Protein AF-A0A1Y4HUZ6-F1 (afdb_monomer_lite)

Foldseek 3Di:
DDDDDDDDPDPPPPDDDDDPPVVVLVVVLVVLVVVLVVLVVVLVVLVVCVVVVVDDPVVSVVVNVVSVVVNVVSVVVNVVSVVVVVD

Radius of gyration: 27.0 Å; chains: 1; bounding box: 32×20×98 Å

Structure (mmCIF, N/CA/C/O backbone):
data_AF-A0A1Y4HUZ6-F1
#
_entry.id   AF-A0A1Y4HUZ6-F1
#
loop_
_atom_site.group_PDB
_atom_site.id
_atom_site.type_symbol
_atom_site.label_atom_id
_atom_site.label_alt_id
_atom_site.label_comp_id
_atom_site.label_asym_id
_atom_site.label_entity_id
_atom_site.label_seq_id
_atom_site.pdbx_PDB_ins_code
_atom_site.Cartn_x
_atom_site.Cartn_y
_atom_site.Cartn_z
_atom_site.occupancy
_atom_site.B_iso_or_equiv
_atom_site.auth_seq_id
_atom_site.auth_comp_id
_atom_site.auth_asym_id
_atom_site.auth_atom_id
_atom_site.pdbx_PDB_model_num
ATOM 1 N N . MET A 1 1 ? 1.601 9.876 -82.294 1.00 38.94 1 MET A N 1
ATOM 2 C CA . MET A 1 1 ? 2.845 9.095 -82.147 1.00 38.94 1 MET A CA 1
ATOM 3 C C . MET A 1 1 ? 3.511 9.436 -80.820 1.00 38.94 1 MET A C 1
ATOM 5 O O . MET A 1 1 ? 3.830 10.589 -80.590 1.00 38.94 1 MET A O 1
ATOM 9 N N . HIS A 1 2 ? 3.619 8.422 -79.961 1.00 38.34 2 HIS A N 1
ATOM 10 C CA . HIS A 1 2 ? 4.656 8.170 -78.954 1.00 38.34 2 HIS A CA 1
ATOM 11 C C . HIS A 1 2 ? 5.169 9.308 -78.048 1.00 38.34 2 HIS A C 1
ATOM 13 O O . HIS A 1 2 ? 6.113 10.031 -78.338 1.00 38.34 2 HIS A O 1
ATOM 19 N N . THR A 1 3 ? 4.569 9.313 -76.859 1.00 55.16 3 THR A N 1
ATOM 20 C CA . THR A 1 3 ? 5.147 9.531 -75.525 1.00 55.16 3 THR A CA 1
ATOM 21 C C . THR A 1 3 ? 6.677 9.579 -75.406 1.00 55.16 3 THR A C 1
ATOM 23 O O . THR A 1 3 ? 7.355 8.595 -75.705 1.00 55.16 3 THR A O 1
ATOM 26 N N . ARG A 1 4 ? 7.190 10.587 -74.687 1.00 43.47 4 ARG A N 1
ATOM 27 C CA . ARG A 1 4 ? 8.252 10.339 -73.700 1.00 43.47 4 ARG A CA 1
ATOM 28 C C . ARG A 1 4 ? 8.091 11.219 -72.461 1.00 43.47 4 ARG A C 1
ATOM 30 O O . ARG A 1 4 ? 8.514 12.366 -72.400 1.00 43.47 4 ARG A O 1
ATOM 37 N N . ARG A 1 5 ? 7.442 10.613 -71.467 1.00 49.28 5 ARG A N 1
ATOM 38 C CA . ARG A 1 5 ? 7.431 10.989 -70.051 1.00 49.28 5 ARG A CA 1
ATOM 39 C C . ARG A 1 5 ? 8.887 11.052 -69.572 1.00 49.28 5 ARG A C 1
ATOM 41 O O . ARG A 1 5 ? 9.542 10.013 -69.509 1.00 49.28 5 ARG A O 1
ATOM 48 N N . LEU A 1 6 ? 9.401 12.237 -69.247 1.00 49.97 6 LEU A N 1
ATOM 49 C CA . LEU A 1 6 ? 10.659 12.344 -68.509 1.00 49.97 6 LEU A CA 1
ATOM 50 C C . LEU A 1 6 ? 10.384 11.962 -67.053 1.00 49.97 6 LEU A C 1
ATOM 52 O O . LEU A 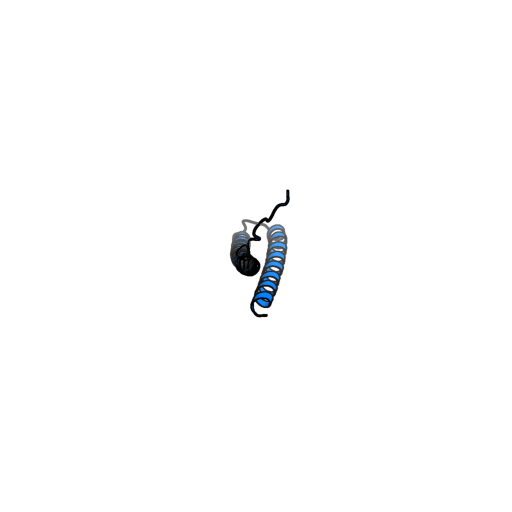1 6 ? 9.675 12.645 -66.317 1.00 49.97 6 LEU A O 1
ATOM 56 N N . HIS A 1 7 ? 10.896 10.789 -66.701 1.00 49.72 7 HIS A N 1
ATOM 57 C CA . HIS A 1 7 ? 10.926 10.221 -65.365 1.00 49.72 7 HIS A CA 1
ATOM 58 C C . HIS A 1 7 ? 11.474 11.234 -64.347 1.00 49.72 7 HIS A C 1
ATOM 60 O O . HIS A 1 7 ? 12.601 11.704 -64.468 1.00 49.72 7 HIS A O 1
ATOM 66 N N . HIS A 1 8 ? 10.691 11.529 -63.310 1.00 55.69 8 HIS A N 1
ATOM 67 C CA . HIS A 1 8 ? 11.197 12.139 -62.082 1.00 55.69 8 HIS A CA 1
ATOM 68 C C . HIS A 1 8 ? 12.080 11.142 -61.318 1.00 55.69 8 HIS A C 1
ATOM 70 O O . HIS A 1 8 ? 11.662 9.992 -61.151 1.00 55.69 8 HIS A O 1
ATOM 76 N N . PRO A 1 9 ? 13.167 11.577 -60.666 1.00 45.06 9 PRO A N 1
ATOM 77 C CA . PRO A 1 9 ? 13.487 11.083 -59.344 1.00 45.06 9 PRO A CA 1
ATOM 78 C C . PRO A 1 9 ? 12.710 11.937 -58.337 1.00 45.06 9 PRO A C 1
ATOM 80 O O . PRO A 1 9 ? 13.019 13.103 -58.098 1.00 45.06 9 PRO A O 1
ATOM 83 N N . ARG A 1 10 ? 11.651 11.361 -57.758 1.00 47.47 10 ARG A N 1
ATOM 84 C CA . ARG A 1 10 ? 11.051 11.903 -56.532 1.00 47.47 10 ARG A CA 1
ATOM 85 C C . ARG A 1 10 ? 12.155 11.982 -55.468 1.00 47.47 10 ARG A C 1
ATOM 87 O O . ARG A 1 10 ? 12.908 11.012 -55.355 1.00 47.47 10 ARG A O 1
ATOM 94 N N . PRO A 1 11 ? 12.237 13.047 -54.652 1.00 45.03 11 PRO A N 1
ATOM 95 C CA . PRO A 1 11 ? 13.062 12.990 -53.458 1.00 45.03 11 PRO A CA 1
ATOM 96 C C . PRO A 1 11 ? 12.553 11.822 -52.611 1.00 45.03 11 PRO A C 1
ATOM 98 O O . PRO A 1 11 ? 11.375 11.759 -52.242 1.00 45.03 11 PRO A O 1
ATOM 101 N N . GLN A 1 12 ? 13.437 10.856 -52.373 1.00 47.53 12 GLN A N 1
ATOM 102 C CA . GLN A 1 12 ? 13.231 9.796 -51.400 1.00 47.53 12 GLN A CA 1
ATOM 103 C C . GLN A 1 12 ? 12.843 10.486 -50.089 1.00 47.53 12 GLN A C 1
ATOM 105 O O . GLN A 1 12 ? 13.622 11.259 -49.536 1.00 47.53 12 GLN A O 1
ATOM 110 N N . ARG A 1 13 ? 11.618 10.251 -49.604 1.00 47.56 13 ARG A N 1
ATOM 111 C CA . ARG A 1 13 ? 11.202 10.624 -48.247 1.00 47.56 13 ARG A CA 1
ATOM 112 C C . ARG A 1 13 ? 11.988 9.756 -47.264 1.00 47.56 13 ARG A C 1
ATOM 114 O O . ARG A 1 13 ? 11.466 8.795 -46.706 1.00 47.56 13 ARG A O 1
ATOM 121 N N . THR A 1 14 ? 13.266 10.056 -47.085 1.00 52.56 14 THR A N 1
ATOM 122 C CA . THR A 1 14 ? 14.084 9.467 -46.036 1.00 52.56 14 THR A CA 1
ATOM 123 C C . THR A 1 14 ? 13.754 10.171 -44.729 1.00 52.56 14 THR A C 1
ATOM 125 O O . THR A 1 14 ? 13.989 11.367 -44.587 1.00 52.56 14 THR A O 1
ATOM 128 N N . GLY A 1 15 ? 13.242 9.410 -43.763 1.00 53.78 15 GLY A N 1
ATOM 129 C CA . GLY A 1 15 ? 13.501 9.718 -42.359 1.00 53.78 15 GLY A CA 1
ATOM 130 C C . GLY A 1 15 ? 12.354 10.290 -41.531 1.00 53.78 15 GLY A C 1
ATOM 131 O O . GLY A 1 15 ? 12.577 11.225 -40.781 1.00 53.78 15 GLY A O 1
ATOM 132 N N . THR A 1 16 ? 11.160 9.694 -41.539 1.00 52.03 16 THR A N 1
ATOM 133 C CA . THR A 1 16 ? 10.222 9.865 -40.406 1.00 52.03 16 THR A CA 1
ATOM 134 C C . THR A 1 16 ? 9.554 8.550 -40.018 1.00 52.03 16 THR A C 1
ATOM 136 O O . THR A 1 16 ? 8.336 8.401 -40.019 1.00 52.03 16 THR A O 1
ATOM 139 N N . ARG A 1 17 ? 10.358 7.549 -39.644 1.00 56.22 17 ARG A N 1
ATOM 140 C CA . ARG A 1 17 ? 9.840 6.379 -38.911 1.00 56.22 17 ARG A CA 1
ATOM 141 C C . ARG A 1 17 ? 10.843 5.830 -37.891 1.00 56.22 17 ARG A C 1
ATOM 143 O O . ARG A 1 17 ? 11.143 4.649 -37.847 1.00 56.22 17 ARG A O 1
ATOM 150 N N . ARG A 1 18 ? 11.380 6.717 -37.059 1.00 50.31 18 ARG A N 1
ATOM 151 C CA . ARG A 1 18 ? 12.177 6.429 -35.851 1.00 50.31 18 ARG A CA 1
ATOM 152 C C . ARG A 1 18 ? 11.908 7.632 -34.940 1.00 50.31 18 ARG A C 1
ATOM 154 O O . ARG A 1 18 ? 12.087 8.743 -35.398 1.00 50.31 18 ARG A O 1
ATOM 161 N N . LEU A 1 19 ? 11.387 7.578 -33.720 1.00 46.41 19 LEU A N 1
ATOM 162 C CA . LEU A 1 19 ? 11.265 6.554 -32.694 1.00 46.41 19 LEU A CA 1
ATOM 163 C C . LEU A 1 19 ? 9.972 6.876 -31.917 1.00 46.41 19 LEU A C 1
ATOM 165 O O . LEU A 1 19 ? 9.945 7.832 -31.149 1.00 46.41 19 LEU A O 1
ATOM 169 N N . ARG A 1 20 ? 8.880 6.121 -32.096 1.00 46.22 20 ARG A N 1
ATOM 170 C CA . ARG A 1 20 ? 7.684 6.275 -31.232 1.00 46.22 20 ARG A CA 1
ATOM 171 C C . ARG A 1 20 ? 7.684 5.335 -30.023 1.00 46.22 20 ARG A C 1
ATOM 173 O O . ARG A 1 20 ? 6.808 5.440 -29.178 1.00 46.22 20 ARG A O 1
ATOM 180 N N . LEU A 1 21 ? 8.670 4.444 -29.922 1.00 50.47 21 LEU A N 1
ATOM 181 C CA . LEU A 1 21 ? 8.733 3.417 -28.878 1.00 50.47 21 LEU A CA 1
ATOM 182 C C . LEU A 1 21 ? 9.378 3.909 -27.570 1.00 50.47 21 LEU A C 1
ATOM 184 O O . LEU A 1 21 ? 9.010 3.421 -26.509 1.00 50.47 21 LEU A O 1
ATOM 188 N N . GLY A 1 22 ? 10.256 4.921 -27.611 1.00 50.25 22 GLY A N 1
ATOM 189 C CA . GLY A 1 22 ? 10.935 5.430 -26.408 1.00 50.25 22 GLY A CA 1
ATOM 190 C C . GLY A 1 22 ? 10.064 6.313 -25.501 1.00 50.25 22 GLY A C 1
ATOM 191 O O . GLY A 1 22 ? 10.183 6.258 -24.283 1.00 50.25 22 GLY A O 1
ATOM 192 N N . ARG A 1 23 ? 9.138 7.098 -26.074 1.00 49.81 23 ARG A N 1
ATOM 193 C CA . ARG A 1 23 ? 8.345 8.096 -25.323 1.00 49.81 23 ARG A CA 1
ATOM 194 C C . ARG A 1 23 ? 7.221 7.479 -24.475 1.00 49.81 23 ARG A C 1
ATOM 196 O O . ARG A 1 23 ? 6.813 8.065 -23.481 1.00 49.81 23 ARG A O 1
ATOM 203 N N . HIS A 1 24 ? 6.722 6.304 -24.865 1.00 58.38 24 HIS A N 1
ATOM 204 C CA . HIS A 1 24 ? 5.637 5.618 -24.155 1.00 58.38 24 HIS A CA 1
ATOM 205 C C . HIS A 1 24 ? 6.115 4.888 -22.892 1.00 58.38 24 HIS A C 1
ATOM 207 O O . HIS A 1 24 ? 5.401 4.896 -21.890 1.00 58.38 24 HIS A O 1
ATOM 213 N N . GLN A 1 25 ? 7.317 4.299 -22.918 1.00 61.22 25 GLN A N 1
ATOM 214 C CA . GLN A 1 25 ? 7.834 3.494 -21.802 1.00 61.22 25 GLN A CA 1
ATOM 215 C C . GLN A 1 25 ? 8.147 4.356 -20.568 1.00 61.22 25 GLN A C 1
ATOM 217 O O . GLN A 1 25 ? 7.790 3.987 -19.450 1.00 61.22 25 GLN A O 1
ATOM 222 N N . SER A 1 26 ? 8.742 5.541 -20.767 1.00 63.97 26 SER A N 1
ATOM 223 C CA . SER A 1 26 ? 9.024 6.494 -19.681 1.00 63.97 26 SER A CA 1
ATOM 224 C C . SER A 1 26 ? 7.754 7.109 -19.088 1.00 63.97 26 SER A C 1
ATOM 226 O O . SER A 1 26 ? 7.651 7.310 -17.881 1.00 63.97 26 SER A O 1
ATOM 228 N N . HIS A 1 27 ? 6.745 7.366 -19.919 1.00 71.81 27 HIS A N 1
ATOM 229 C CA . HIS A 1 27 ? 5.460 7.868 -19.445 1.00 71.81 27 HIS A CA 1
ATOM 230 C C . HIS A 1 27 ? 4.720 6.828 -18.586 1.00 71.81 27 HIS A C 1
ATOM 232 O O . HIS A 1 27 ? 4.132 7.168 -17.560 1.00 71.81 27 HIS A O 1
ATOM 238 N N . GLN A 1 28 ? 4.767 5.548 -18.969 1.00 77.31 28 GLN A N 1
ATOM 239 C CA . GLN A 1 28 ? 4.125 4.480 -18.205 1.00 77.31 28 GLN A CA 1
ATOM 240 C C . GLN A 1 28 ? 4.797 4.263 -16.840 1.00 77.31 28 GLN A C 1
ATOM 242 O O . GLN A 1 28 ? 4.092 4.111 -15.844 1.00 77.31 28 GLN A O 1
ATOM 247 N N . SER A 1 29 ? 6.132 4.326 -16.757 1.00 84.25 29 SER A N 1
ATOM 248 C CA . SER A 1 29 ? 6.847 4.208 -15.478 1.00 84.25 29 SER A CA 1
ATOM 249 C C . SER A 1 29 ? 6.567 5.381 -14.533 1.00 84.25 29 SER A C 1
ATOM 251 O O . SER A 1 29 ? 6.362 5.149 -13.343 1.00 84.25 29 SER A O 1
ATOM 253 N N . GLN A 1 30 ? 6.462 6.613 -15.043 1.00 89.69 30 GLN A N 1
ATOM 254 C CA . GLN A 1 30 ? 6.096 7.777 -14.226 1.00 89.69 30 GLN A CA 1
ATOM 255 C C . GLN A 1 30 ? 4.697 7.629 -13.611 1.00 89.69 30 GLN A C 1
ATOM 257 O O . GLN A 1 30 ? 4.516 7.885 -12.422 1.00 89.69 30 GLN A O 1
ATOM 262 N N . ARG A 1 31 ? 3.716 7.159 -14.394 1.00 92.00 31 ARG A N 1
ATOM 263 C CA . ARG A 1 31 ? 2.356 6.885 -13.897 1.00 92.00 31 ARG A CA 1
ATOM 264 C C . ARG A 1 31 ? 2.349 5.822 -12.799 1.00 92.00 31 ARG A C 1
ATOM 266 O O . ARG A 1 31 ? 1.630 5.974 -11.819 1.00 92.00 31 ARG A O 1
ATOM 273 N N . LEU A 1 32 ? 3.169 4.779 -12.937 1.00 94.62 32 LEU A N 1
ATOM 274 C CA . LEU A 1 32 ? 3.309 3.744 -11.909 1.00 94.62 32 LEU A CA 1
ATOM 275 C C . LEU A 1 32 ? 3.976 4.277 -10.632 1.00 94.62 32 LEU A C 1
ATOM 277 O O . LEU A 1 32 ? 3.578 3.889 -9.540 1.00 94.62 32 LEU A O 1
ATOM 281 N N . ILE A 1 33 ? 4.951 5.185 -10.749 1.00 94.94 33 ILE A N 1
ATOM 282 C CA . ILE A 1 33 ? 5.571 5.845 -9.587 1.00 94.94 33 ILE A CA 1
ATOM 283 C C . ILE A 1 33 ? 4.545 6.698 -8.833 1.00 94.94 33 ILE A C 1
ATOM 285 O O . ILE A 1 33 ? 4.528 6.667 -7.607 1.00 94.94 33 ILE A O 1
ATOM 289 N N . ILE A 1 34 ? 3.684 7.432 -9.546 1.00 95.88 34 ILE A N 1
ATOM 290 C CA . ILE A 1 34 ? 2.585 8.180 -8.918 1.00 95.88 34 ILE A CA 1
ATOM 291 C C . ILE A 1 34 ? 1.648 7.199 -8.206 1.00 95.88 34 ILE A C 1
ATOM 293 O O . ILE A 1 34 ? 1.451 7.328 -7.007 1.00 95.88 34 ILE A O 1
ATOM 297 N N . ALA A 1 35 ? 1.182 6.149 -8.891 1.00 96.50 35 ALA A N 1
ATOM 298 C CA . ALA A 1 35 ? 0.308 5.139 -8.289 1.00 96.50 35 ALA A CA 1
ATOM 299 C C . ALA A 1 35 ? 0.909 4.493 -7.024 1.00 96.50 35 ALA A C 1
ATOM 301 O O . ALA A 1 35 ? 0.192 4.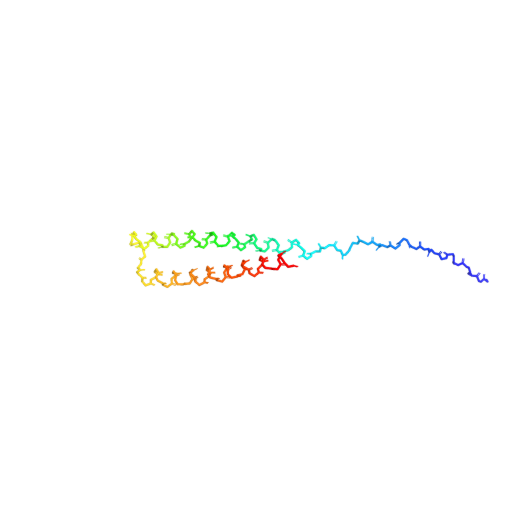250 -6.056 1.00 96.50 35 ALA A O 1
ATOM 302 N N . GLN A 1 36 ? 2.225 4.251 -6.999 1.00 97.44 36 GLN A N 1
ATOM 303 C CA . GLN A 1 36 ? 2.926 3.755 -5.812 1.00 97.44 36 GLN A CA 1
ATOM 304 C C . GLN A 1 36 ? 2.840 4.740 -4.635 1.00 97.44 36 GLN A C 1
ATOM 306 O O . GLN A 1 36 ? 2.617 4.307 -3.506 1.00 97.44 36 GLN A O 1
ATOM 311 N N . LYS A 1 37 ? 3.012 6.045 -4.887 1.00 97.19 37 LYS A N 1
ATOM 312 C CA . LYS A 1 37 ? 2.900 7.088 -3.855 1.00 97.19 37 LYS A CA 1
ATOM 313 C C . LYS A 1 37 ? 1.479 7.174 -3.300 1.00 97.19 37 LYS A C 1
ATOM 315 O O . LYS A 1 37 ? 1.314 7.041 -2.095 1.00 97.19 37 LYS A O 1
ATOM 320 N N . GLU A 1 38 ? 0.478 7.262 -4.174 1.00 97.81 38 GLU A N 1
ATOM 321 C CA . GLU A 1 38 ? -0.942 7.310 -3.783 1.00 97.81 38 GLU A CA 1
ATOM 322 C C . GLU A 1 38 ? -1.357 6.065 -2.973 1.00 97.81 38 GLU A C 1
ATOM 324 O O . GLU A 1 38 ? -2.081 6.153 -1.981 1.00 97.81 38 GLU A O 1
ATOM 329 N N . THR A 1 39 ? -0.848 4.882 -3.347 1.00 97.81 39 THR A N 1
ATOM 330 C CA . THR A 1 39 ? -1.107 3.636 -2.601 1.00 97.81 39 THR A CA 1
ATOM 331 C C . THR A 1 39 ? -0.477 3.678 -1.205 1.00 97.81 39 THR A C 1
ATOM 333 O O . THR A 1 39 ? -1.104 3.255 -0.236 1.00 97.81 39 THR A O 1
ATOM 336 N N . ASN A 1 40 ? 0.744 4.210 -1.070 1.00 97.75 40 ASN A N 1
ATOM 337 C CA . ASN A 1 40 ? 1.389 4.370 0.237 1.00 97.75 40 ASN A CA 1
ATOM 338 C C . ASN A 1 40 ? 0.641 5.368 1.133 1.00 97.75 40 ASN A C 1
ATOM 340 O O . ASN A 1 40 ? 0.490 5.112 2.327 1.00 97.75 40 ASN A O 1
ATOM 344 N N . GLU A 1 41 ? 0.150 6.474 0.571 1.00 97.94 41 GLU A N 1
ATOM 345 C CA . GLU A 1 41 ? -0.687 7.430 1.304 1.00 97.94 41 GLU A CA 1
ATOM 346 C C . GLU A 1 41 ? -2.005 6.783 1.743 1.00 97.94 41 GLU A C 1
ATOM 348 O O . GLU A 1 41 ? -2.399 6.910 2.900 1.00 97.94 41 GLU A O 1
ATOM 353 N N . THR A 1 42 ? -2.636 5.993 0.872 1.00 97.75 42 THR A N 1
ATOM 354 C CA . THR A 1 42 ? -3.852 5.234 1.208 1.00 97.75 42 THR A CA 1
ATOM 355 C C . THR A 1 42 ? -3.616 4.269 2.372 1.00 97.75 42 THR A C 1
ATOM 357 O O . THR A 1 42 ? -4.414 4.231 3.305 1.00 97.75 42 THR A O 1
ATOM 360 N N . LEU A 1 43 ? -2.500 3.531 2.371 1.00 98.06 43 LEU A N 1
ATOM 361 C CA . LEU A 1 43 ? -2.119 2.644 3.479 1.00 98.06 43 LEU A CA 1
ATOM 362 C C . LEU A 1 43 ? -1.917 3.413 4.792 1.00 98.06 43 LEU A C 1
ATOM 364 O O . LEU A 1 43 ? -2.321 2.941 5.857 1.00 98.06 43 LEU A O 1
ATOM 368 N N . TYR A 1 44 ? -1.313 4.602 4.728 1.00 97.94 44 TYR A N 1
ATOM 369 C CA . TYR A 1 44 ? -1.163 5.468 5.895 1.00 97.94 44 TYR A CA 1
ATOM 370 C C . TYR A 1 44 ? -2.523 5.913 6.446 1.00 97.94 44 TYR A C 1
ATOM 372 O O . TYR A 1 44 ? -2.773 5.756 7.643 1.00 97.94 44 TYR A O 1
ATOM 380 N N . TRP A 1 45 ? -3.419 6.403 5.585 1.00 98.19 45 TRP A N 1
ATOM 381 C CA . TRP A 1 45 ? -4.760 6.822 5.999 1.00 98.19 45 TRP A CA 1
ATOM 382 C C . TRP A 1 45 ? -5.571 5.665 6.569 1.00 98.19 45 TRP A C 1
ATOM 384 O O . TRP A 1 45 ? -6.209 5.819 7.607 1.00 98.19 45 TRP A O 1
ATOM 394 N N . LEU A 1 46 ? -5.488 4.488 5.953 1.00 97.81 46 LEU A N 1
ATOM 395 C CA . LEU A 1 46 ? -6.161 3.285 6.427 1.00 97.81 46 LEU A CA 1
ATOM 396 C C . LEU A 1 46 ? -5.677 2.883 7.829 1.00 97.81 46 LEU A C 1
ATOM 398 O O . LEU A 1 46 ? -6.485 2.579 8.707 1.00 97.81 46 LEU A O 1
ATOM 402 N N . LYS A 1 47 ? -4.363 2.954 8.071 1.00 97.81 47 LYS A N 1
ATOM 403 C CA . LYS A 1 47 ? -3.780 2.727 9.398 1.00 97.81 47 LYS A CA 1
ATOM 404 C C . LYS A 1 47 ? -4.244 3.768 10.413 1.00 97.81 47 LYS A C 1
ATOM 406 O O . LYS A 1 47 ? -4.509 3.405 11.557 1.00 97.81 47 LYS A O 1
ATOM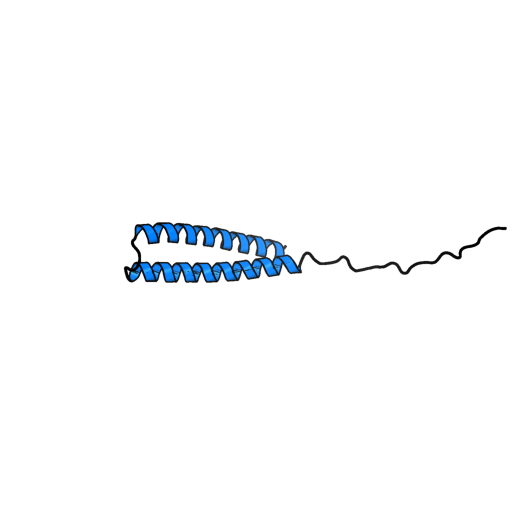 411 N N . LEU A 1 48 ? -4.335 5.039 10.019 1.00 98.31 48 LEU A N 1
ATOM 412 C CA . LEU A 1 48 ? -4.810 6.102 10.900 1.00 98.31 48 LEU A CA 1
ATOM 413 C C . LEU A 1 48 ? -6.278 5.889 11.280 1.00 98.31 48 LEU A C 1
ATOM 415 O O . LEU A 1 48 ? -6.585 5.937 12.463 1.00 98.31 48 LEU A O 1
ATOM 419 N N . LEU A 1 49 ? -7.144 5.587 10.308 1.00 98.19 49 LEU A N 1
ATOM 420 C CA . LEU A 1 49 ? -8.567 5.302 10.530 1.00 98.19 49 LEU A CA 1
ATOM 421 C C . LEU A 1 49 ? -8.778 4.125 11.484 1.00 98.19 49 LEU A C 1
ATOM 423 O O . LEU A 1 49 ? -9.656 4.173 12.344 1.00 98.19 49 LEU A O 1
ATOM 427 N N . TYR A 1 50 ? -7.965 3.077 11.351 1.00 98.12 50 TYR A N 1
ATOM 428 C CA . TYR A 1 50 ? -7.989 1.958 12.285 1.00 98.12 50 TYR A CA 1
ATOM 429 C C . TYR A 1 50 ? -7.499 2.370 13.680 1.00 98.12 50 TYR A C 1
ATOM 431 O O . TYR A 1 50 ? -8.140 2.051 14.676 1.00 98.12 50 TYR A O 1
ATOM 439 N N . ALA A 1 51 ? -6.402 3.129 13.765 1.00 97.94 51 ALA A N 1
ATOM 440 C CA . ALA A 1 51 ? -5.837 3.589 15.035 1.00 97.94 51 ALA A CA 1
ATOM 441 C C . ALA A 1 51 ? -6.741 4.574 15.798 1.00 97.94 51 ALA A C 1
ATOM 443 O O . ALA A 1 51 ? -6.622 4.690 17.016 1.00 97.94 51 ALA A O 1
ATOM 444 N N . THR A 1 52 ? -7.622 5.291 15.098 1.00 98.19 52 THR A N 1
ATOM 445 C CA . THR A 1 52 ? -8.619 6.195 15.687 1.00 98.19 52 THR A CA 1
ATOM 446 C C . THR A 1 52 ? -9.995 5.542 15.850 1.00 98.19 52 THR A C 1
ATOM 448 O O . THR A 1 52 ? -10.962 6.239 16.152 1.00 98.19 52 THR A O 1
ATOM 451 N N . ASN A 1 53 ? -10.088 4.217 15.681 1.00 97.19 53 ASN A N 1
ATOM 452 C CA . ASN A 1 53 ? -11.303 3.410 15.825 1.00 97.19 53 ASN A CA 1
ATOM 453 C C . ASN A 1 53 ? -12.471 3.850 14.915 1.00 97.19 53 ASN A C 1
ATOM 455 O O . ASN A 1 53 ? -13.634 3.634 15.252 1.00 97.19 53 ASN A O 1
ATOM 459 N N . PHE A 1 54 ? -12.185 4.450 13.753 1.00 97.94 54 PHE A N 1
ATOM 460 C CA . PHE A 1 54 ? -13.211 4.784 12.752 1.00 97.94 54 PHE A CA 1
ATOM 461 C C . PHE A 1 54 ? -13.623 3.581 11.897 1.00 97.94 54 PHE A C 1
ATOM 463 O O . PHE A 1 54 ? -14.703 3.594 11.309 1.00 97.94 54 PHE A O 1
ATOM 470 N N . ILE A 1 55 ? -12.766 2.562 11.800 1.00 97.81 55 IL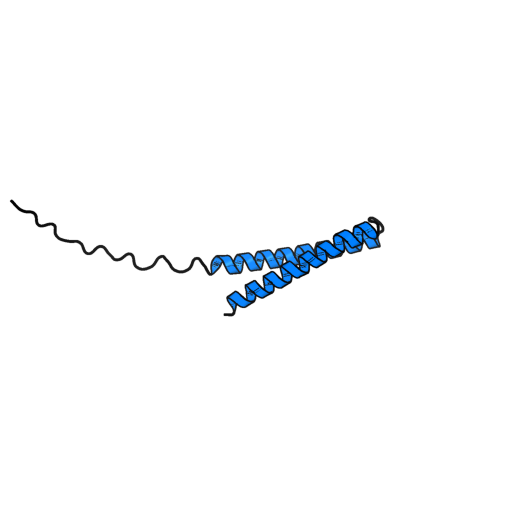E A N 1
ATOM 471 C CA . ILE A 1 55 ? -13.041 1.309 11.092 1.00 97.81 55 ILE A CA 1
ATOM 472 C C . ILE A 1 55 ? -12.703 0.113 11.977 1.00 97.81 55 ILE A C 1
ATOM 474 O O . ILE A 1 55 ? -11.754 0.151 12.762 1.00 97.81 55 ILE A O 1
ATOM 478 N N . GLU A 1 56 ? -13.473 -0.959 11.826 1.00 97.38 56 GLU A N 1
ATOM 479 C CA . GLU A 1 56 ? -13.234 -2.216 12.528 1.00 97.38 56 GLU A CA 1
ATOM 480 C C . GLU A 1 56 ? -12.034 -2.969 11.950 1.00 97.38 56 GLU A C 1
ATOM 482 O O . GLU A 1 56 ? -11.630 -2.774 10.798 1.00 97.38 56 GLU A O 1
ATOM 487 N N . LYS A 1 57 ? -11.469 -3.865 12.762 1.00 97.06 57 LYS A N 1
ATOM 488 C CA . LYS A 1 57 ? -10.276 -4.636 12.412 1.00 97.06 57 LYS A CA 1
ATOM 489 C C . LYS A 1 57 ? -10.458 -5.455 11.133 1.00 97.06 57 LYS A C 1
ATOM 491 O O . LYS A 1 57 ? -9.562 -5.442 10.297 1.00 97.06 57 LYS A O 1
ATOM 496 N N . ASP A 1 58 ? -11.601 -6.109 10.957 1.00 97.75 58 ASP A N 1
ATOM 497 C CA . ASP A 1 58 ? -11.847 -6.974 9.797 1.00 97.75 58 ASP A CA 1
ATOM 498 C C . ASP A 1 58 ? -11.901 -6.162 8.494 1.00 97.75 58 ASP A C 1
ATOM 500 O O . ASP A 1 58 ? -11.300 -6.539 7.485 1.00 97.75 58 ASP A O 1
ATOM 504 N N . ALA A 1 59 ? -12.542 -4.988 8.532 1.00 96.75 59 ALA A N 1
ATOM 505 C CA . ALA A 1 59 ? -12.569 -4.054 7.409 1.00 96.75 59 ALA A CA 1
ATOM 506 C C . ALA A 1 59 ? -11.169 -3.496 7.104 1.00 96.75 59 ALA A C 1
ATOM 508 O O . ALA A 1 59 ? -10.761 -3.442 5.941 1.00 96.75 59 ALA A O 1
ATOM 509 N N . TYR A 1 60 ? -10.410 -3.124 8.142 1.00 98.12 60 TYR A N 1
ATOM 510 C CA . TYR A 1 60 ? -9.017 -2.704 7.998 1.00 98.12 60 TYR A CA 1
ATOM 511 C C . TYR A 1 60 ? -8.165 -3.802 7.354 1.00 98.12 60 TYR A C 1
ATOM 513 O O . TYR A 1 60 ? -7.471 -3.531 6.377 1.00 98.12 60 TYR A O 1
ATOM 521 N N . GLU A 1 61 ? -8.218 -5.034 7.864 1.00 97.94 61 GLU A N 1
ATOM 522 C CA . GLU A 1 61 ? -7.403 -6.144 7.368 1.00 97.94 61 GLU A CA 1
ATOM 523 C C . GLU A 1 61 ? -7.737 -6.490 5.918 1.00 97.94 61 GLU A C 1
ATOM 525 O O . GLU A 1 61 ? -6.809 -6.606 5.114 1.00 97.94 61 GLU A O 1
ATOM 530 N N . SER A 1 62 ? -9.023 -6.565 5.561 1.00 97.69 62 SER A N 1
ATOM 531 C CA . SER A 1 62 ? -9.456 -6.833 4.185 1.00 97.69 62 SER A CA 1
ATOM 532 C C . SER A 1 62 ? -8.897 -5.794 3.208 1.00 97.69 62 SER A C 1
ATOM 534 O O . SER A 1 62 ? -8.235 -6.148 2.233 1.00 97.69 62 SER A O 1
ATOM 536 N N . VAL A 1 63 ? -9.099 -4.501 3.482 1.00 97.38 63 VAL A N 1
ATOM 537 C CA . VAL A 1 63 ? -8.655 -3.427 2.575 1.00 97.38 63 VAL A CA 1
ATOM 538 C C . VAL A 1 63 ? -7.128 -3.299 2.569 1.00 97.38 63 VAL A C 1
ATOM 540 O O . VAL A 1 63 ? -6.517 -3.059 1.526 1.00 97.38 63 VAL A O 1
ATOM 543 N N . ASN A 1 64 ? -6.481 -3.485 3.721 1.00 97.81 64 ASN A N 1
ATOM 544 C CA . ASN A 1 64 ? -5.029 -3.398 3.841 1.00 97.81 64 ASN A CA 1
ATOM 545 C C . ASN A 1 64 ? -4.335 -4.527 3.067 1.00 97.81 64 ASN A C 1
ATOM 547 O O . ASN A 1 64 ? -3.312 -4.288 2.423 1.00 97.81 64 ASN A O 1
ATOM 551 N N . GLN A 1 65 ? -4.887 -5.745 3.087 1.00 98.06 65 GLN A N 1
ATOM 552 C CA . GLN A 1 65 ? -4.368 -6.864 2.296 1.00 98.06 65 GLN A CA 1
ATOM 553 C C . GLN A 1 65 ? -4.410 -6.562 0.792 1.00 98.06 65 GLN A C 1
ATOM 555 O O . GLN A 1 65 ? -3.391 -6.738 0.112 1.00 98.06 65 GLN A O 1
ATOM 560 N N . ASP A 1 66 ? -5.526 -6.030 0.296 1.00 97.88 66 ASP A N 1
ATOM 561 C CA . ASP A 1 66 ? -5.680 -5.654 -1.113 1.00 97.88 66 ASP A CA 1
ATOM 562 C C . ASP A 1 66 ? -4.729 -4.518 -1.513 1.00 97.88 66 ASP A C 1
ATOM 564 O O . ASP A 1 66 ? -4.027 -4.605 -2.527 1.00 97.88 66 ASP A O 1
ATOM 568 N N . ALA A 1 67 ? -4.624 -3.476 -0.684 1.00 97.44 67 ALA A N 1
ATOM 569 C CA . ALA A 1 67 ? -3.717 -2.356 -0.921 1.00 97.44 67 ALA A CA 1
ATOM 570 C C . ALA A 1 67 ? -2.240 -2.801 -0.942 1.00 97.44 67 ALA A C 1
ATOM 572 O O . ALA A 1 67 ? -1.461 -2.358 -1.794 1.00 97.44 67 ALA A O 1
ATOM 573 N N . LEU A 1 68 ? -1.846 -3.734 -0.068 1.00 97.81 68 LEU A N 1
ATOM 574 C CA . LEU A 1 68 ? -0.503 -4.322 -0.074 1.00 97.81 68 LEU A CA 1
ATOM 575 C C . LEU A 1 68 ? -0.250 -5.190 -1.313 1.00 97.81 68 LEU A C 1
ATOM 577 O O . LEU A 1 68 ? 0.856 -5.165 -1.865 1.00 97.81 68 LEU A O 1
ATOM 581 N N . ALA A 1 69 ? -1.242 -5.958 -1.768 1.00 97.88 69 ALA A N 1
ATOM 582 C CA . ALA A 1 69 ? -1.137 -6.730 -3.004 1.00 97.88 69 ALA A CA 1
ATOM 583 C C . ALA A 1 69 ? -0.962 -5.805 -4.220 1.00 97.88 69 ALA A C 1
ATOM 585 O O . ALA A 1 69 ? -0.054 -6.013 -5.034 1.00 97.88 69 ALA A O 1
ATOM 586 N N . LEU A 1 70 ? -1.749 -4.730 -4.294 1.00 97.12 70 LEU A N 1
ATOM 587 C CA . LEU A 1 70 ? -1.636 -3.708 -5.333 1.00 97.12 70 LEU A CA 1
ATOM 588 C C . LEU A 1 70 ? -0.249 -3.047 -5.327 1.00 97.12 70 LEU A C 1
ATOM 590 O O . LEU A 1 70 ? 0.395 -2.945 -6.376 1.00 97.12 70 LEU A O 1
ATOM 594 N N . LEU A 1 71 ? 0.265 -2.683 -4.148 1.00 97.44 71 LEU A N 1
ATOM 595 C CA . LEU A 1 71 ? 1.604 -2.110 -3.998 1.00 97.44 71 LEU A CA 1
ATOM 596 C C . LEU A 1 71 ? 2.698 -3.051 -4.529 1.00 97.44 71 LEU A C 1
ATOM 598 O O . LEU A 1 71 ? 3.632 -2.599 -5.207 1.00 97.44 71 LEU A O 1
ATOM 602 N N . LYS A 1 72 ? 2.587 -4.361 -4.268 1.00 97.31 72 LYS A N 1
ATOM 603 C CA . LYS A 1 72 ? 3.523 -5.373 -4.793 1.00 97.31 72 LYS A CA 1
ATOM 604 C C . LYS A 1 72 ? 3.497 -5.415 -6.322 1.00 97.31 72 LYS A C 1
ATOM 606 O O . LYS A 1 72 ? 4.565 -5.389 -6.940 1.00 97.31 72 LYS A O 1
ATOM 611 N N . ILE A 1 73 ? 2.310 -5.417 -6.931 1.00 97.44 73 ILE A N 1
ATOM 612 C CA . ILE A 1 73 ? 2.135 -5.445 -8.394 1.00 97.44 73 ILE A CA 1
ATOM 613 C C . ILE A 1 73 ? 2.711 -4.182 -9.043 1.00 97.44 73 ILE A C 1
ATOM 615 O O . ILE A 1 73 ? 3.471 -4.274 -10.014 1.00 97.44 73 ILE A O 1
ATOM 619 N N . ILE A 1 74 ? 2.407 -3.002 -8.494 1.00 96.31 74 ILE A N 1
ATOM 620 C CA . ILE A 1 74 ? 2.944 -1.724 -8.984 1.00 96.31 74 ILE A CA 1
ATOM 621 C C . ILE A 1 74 ? 4.472 -1.727 -8.887 1.00 96.31 74 ILE A C 1
ATOM 623 O O . ILE A 1 74 ? 5.161 -1.405 -9.856 1.00 96.31 74 ILE A O 1
ATOM 627 N N . THR A 1 75 ? 5.022 -2.157 -7.750 1.00 95.50 75 THR A N 1
ATOM 628 C CA . THR A 1 75 ? 6.474 -2.196 -7.525 1.00 95.50 75 THR A CA 1
ATOM 629 C C . THR A 1 75 ? 7.176 -3.149 -8.494 1.00 95.50 75 THR A C 1
ATOM 631 O O . THR A 1 75 ? 8.215 -2.795 -9.058 1.00 95.50 75 THR A O 1
ATOM 634 N N . ALA A 1 76 ? 6.610 -4.334 -8.733 1.00 96.25 76 ALA A N 1
ATOM 635 C CA . ALA A 1 76 ? 7.119 -5.272 -9.732 1.00 96.25 76 ALA A CA 1
ATOM 636 C C . ALA A 1 76 ? 7.069 -4.665 -11.145 1.00 96.25 76 ALA A C 1
ATOM 638 O O . ALA A 1 76 ? 8.066 -4.696 -11.865 1.00 96.25 76 ALA A O 1
ATOM 639 N N . SER A 1 77 ? 5.962 -4.010 -11.498 1.00 94.44 77 SER A N 1
ATOM 640 C CA . SER A 1 77 ? 5.782 -3.354 -12.799 1.00 94.44 77 SER A CA 1
ATOM 641 C C . SER A 1 77 ? 6.790 -2.223 -13.029 1.00 94.44 77 SER A C 1
ATOM 643 O O . SER A 1 77 ? 7.361 -2.117 -14.115 1.00 94.44 77 SER A O 1
ATOM 645 N N . ILE A 1 78 ? 7.077 -1.410 -12.003 1.00 92.31 78 ILE A N 1
ATOM 646 C CA . ILE A 1 78 ? 8.123 -0.374 -12.058 1.00 92.31 78 ILE A CA 1
ATOM 647 C C . ILE A 1 78 ? 9.495 -1.010 -12.293 1.00 92.31 78 ILE A C 1
ATOM 649 O O . ILE A 1 78 ? 10.258 -0.516 -13.125 1.00 92.31 78 ILE A O 1
ATOM 653 N N . LYS A 1 79 ? 9.821 -2.099 -11.581 1.00 91.81 79 LYS A N 1
ATOM 654 C CA . LYS A 1 79 ? 11.094 -2.816 -11.760 1.00 91.81 79 LYS A CA 1
ATOM 655 C C . LYS A 1 79 ? 11.240 -3.32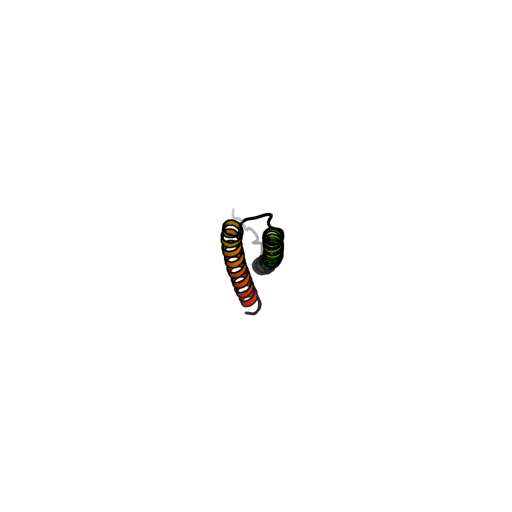2 -13.197 1.00 91.81 79 LYS A C 1
ATOM 657 O O . LYS A 1 79 ? 12.259 -3.040 -13.825 1.00 91.81 79 LYS A O 1
ATOM 662 N N . THR A 1 80 ? 10.210 -3.966 -13.746 1.00 91.69 80 THR A N 1
ATOM 663 C CA . THR A 1 80 ? 10.204 -4.436 -15.141 1.00 91.69 80 THR A CA 1
ATOM 664 C C . THR A 1 80 ? 10.328 -3.283 -16.139 1.00 91.69 80 THR A C 1
ATOM 666 O O . THR A 1 80 ? 11.084 -3.382 -17.105 1.00 91.69 80 THR A O 1
ATOM 669 N N . ALA A 1 81 ? 9.632 -2.165 -15.910 1.00 88.44 81 ALA A N 1
ATOM 670 C CA . ALA A 1 81 ? 9.715 -0.993 -16.781 1.00 88.44 81 ALA A CA 1
ATOM 671 C C . ALA A 1 81 ? 11.121 -0.369 -16.781 1.00 88.44 81 ALA A C 1
ATOM 673 O O . ALA A 1 81 ? 11.625 -0.005 -17.840 1.00 88.44 81 ALA A O 1
ATOM 674 N N . LYS A 1 82 ? 11.780 -0.291 -15.616 1.00 84.81 82 LYS A N 1
ATOM 675 C CA . LYS A 1 82 ? 13.160 0.210 -15.495 1.00 84.81 82 LYS A CA 1
ATOM 676 C C . LYS A 1 82 ? 14.178 -0.716 -16.163 1.00 84.81 82 LYS A C 1
ATOM 678 O O . LYS A 1 82 ? 15.064 -0.230 -16.856 1.00 84.81 82 LYS A O 1
ATOM 683 N N . GLN A 1 83 ? 14.033 -2.033 -16.010 1.00 86.38 83 GLN A N 1
ATOM 684 C CA . GLN A 1 83 ? 14.910 -3.012 -16.667 1.00 86.38 83 GLN A CA 1
ATOM 685 C C . GLN A 1 83 ? 14.901 -2.872 -18.195 1.00 86.38 83 GLN A C 1
ATOM 687 O O . GLN A 1 83 ? 15.951 -2.971 -18.813 1.00 86.38 83 GLN A O 1
ATOM 692 N N . ARG A 1 84 ? 13.743 -2.570 -18.796 1.00 80.12 84 ARG A N 1
ATOM 693 C CA . ARG A 1 84 ? 13.608 -2.340 -20.247 1.00 80.12 84 ARG A CA 1
ATOM 694 C C . ARG A 1 84 ? 14.250 -1.043 -20.753 1.00 80.12 84 ARG A C 1
ATOM 696 O O . ARG A 1 84 ? 14.362 -0.883 -21.959 1.00 80.12 84 ARG A O 1
ATOM 703 N N . ILE A 1 85 ? 14.578 -0.102 -19.865 1.00 74.38 85 ILE A N 1
ATOM 704 C CA . ILE A 1 85 ? 15.233 1.171 -20.214 1.00 74.38 85 ILE A CA 1
ATOM 705 C C . ILE A 1 85 ? 16.760 1.047 -20.102 1.00 74.38 85 ILE A C 1
ATOM 707 O O . ILE A 1 85 ? 17.477 1.720 -20.833 1.00 74.38 85 ILE A O 1
ATOM 711 N N . ASN A 1 86 ? 17.250 0.195 -19.195 1.00 60.91 86 ASN A N 1
ATOM 712 C CA . ASN A 1 86 ? 18.681 -0.009 -18.940 1.00 60.91 86 ASN A CA 1
ATOM 713 C C . ASN A 1 86 ? 19.319 -1.107 -19.820 1.00 60.91 86 ASN A C 1
ATOM 715 O O . ASN A 1 86 ? 20.492 -1.418 -19.629 1.00 60.91 86 ASN A O 1
ATOM 719 N N . HIS A 1 87 ? 18.548 -1.694 -20.739 1.00 45.69 87 HIS A N 1
ATOM 720 C CA . HIS A 1 87 ? 18.970 -2.666 -21.751 1.00 45.69 87 HIS A CA 1
ATOM 721 C C . HIS A 1 87 ? 18.809 -2.056 -23.143 1.00 45.69 87 HIS A C 1
ATOM 723 O O . HIS A 1 87 ? 19.673 -2.340 -24.000 1.00 45.69 87 HIS A O 1
#

Secondary structure (DSSP, 8-state):
-----------------S-SSHHHHHHHHHHHHHHHHHHHHHHHHHHHHHHTTSS-HHHHHHHHHHHHHHHHHHHHHHHHHHHTT--

Sequence (87 aa):
MHTRRLHHPRPQRTGTRRLRLGRHQSHQSQRLIIAQKETNETLYWLKLLYATNFIEKDAYESVNQDALALLKIITASIKTAKQRINH

pLDDT: me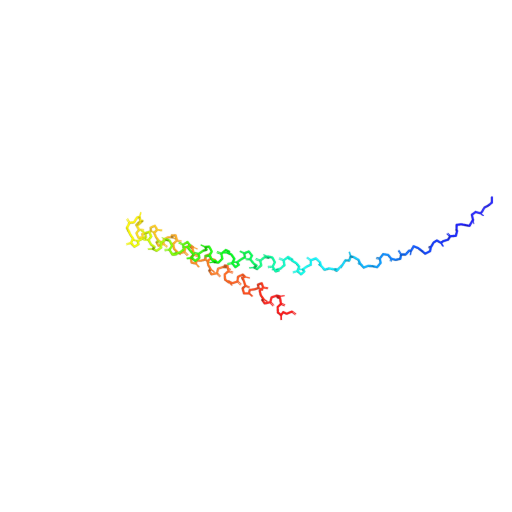an 80.39, std 21.54, range [38.34, 98.31]